Protein AF-A0A5C0B3D2-F1 (afdb_monomer_lite)

Radius of gyration: 14.21 Å; chains: 1; bounding box: 33×38×37 Å

pLDDT: mean 81.48, std 14.62, range [35.94, 96.31]

Foldseek 3Di:
DDDLQLLQVLLCVFPQWPADPVSQWIARNVFRWIWGWDQDPPPGTWIWIDGPPDDPPDTDIDHSLVVSVVSQVVSVVVVNNSVVCVVSVVVNCVVSVNDDDPDDD

Structure (mmCIF, N/CA/C/O backbone):
data_AF-A0A5C0B3D2-F1
#
_entry.id   AF-A0A5C0B3D2-F1
#
loop_
_atom_site.group_PDB
_atom_site.id
_atom_site.type_symbol
_atom_site.label_atom_id
_atom_site.label_alt_id
_atom_site.label_comp_id
_atom_site.label_asym_id
_atom_site.label_entity_id
_atom_site.label_seq_id
_atom_site.pdbx_PDB_ins_code
_atom_site.Cartn_x
_atom_site.Cartn_y
_atom_site.Cartn_z
_atom_site.occupancy
_atom_site.B_iso_or_equiv
_atom_site.auth_seq_id
_atom_site.auth_comp_id
_atom_site.auth_asym_id
_atom_site.auth_atom_id
_atom_site.pdbx_PDB_model_num
ATOM 1 N N . MET A 1 1 ? 18.967 -7.620 9.904 1.00 35.94 1 MET A N 1
ATOM 2 C CA . MET A 1 1 ? 17.559 -7.621 9.460 1.00 35.94 1 MET A CA 1
ATOM 3 C C . MET A 1 1 ? 17.050 -6.182 9.576 1.00 35.94 1 MET A C 1
ATOM 5 O O . MET A 1 1 ? 16.768 -5.722 10.670 1.00 35.94 1 MET A O 1
ATOM 9 N N . ARG A 1 2 ? 17.135 -5.434 8.473 1.00 37.94 2 ARG A N 1
ATOM 10 C CA . ARG A 1 2 ? 16.783 -4.014 8.235 1.00 37.94 2 ARG A CA 1
ATOM 11 C C . ARG A 1 2 ? 16.412 -3.954 6.742 1.00 37.94 2 ARG A C 1
ATOM 13 O O . ARG A 1 2 ? 17.016 -4.717 5.995 1.00 37.94 2 ARG A O 1
ATOM 20 N N . LEU A 1 3 ? 15.519 -3.124 6.220 1.00 45.59 3 LEU A N 1
ATOM 21 C CA . LEU A 1 3 ? 14.471 -2.273 6.781 1.00 45.59 3 LEU A CA 1
ATOM 22 C C . LEU A 1 3 ? 13.165 -2.806 6.183 1.00 45.59 3 LEU A C 1
ATOM 24 O O . LEU A 1 3 ? 13.112 -3.069 4.983 1.00 45.59 3 LEU A O 1
ATOM 28 N N . ARG A 1 4 ? 12.142 -3.012 7.007 1.00 68.25 4 ARG A N 1
ATOM 29 C CA . ARG A 1 4 ? 10.788 -3.158 6.478 1.00 68.25 4 ARG A CA 1
ATOM 30 C C . ARG A 1 4 ? 10.423 -1.800 5.880 1.00 68.25 4 ARG A C 1
ATOM 32 O O . ARG A 1 4 ? 10.661 -0.786 6.527 1.00 68.25 4 ARG A O 1
ATOM 39 N N . ASP A 1 5 ? 9.986 -1.777 4.625 1.00 83.00 5 ASP A N 1
ATOM 40 C CA . ASP A 1 5 ? 9.635 -0.527 3.951 1.00 83.00 5 ASP A CA 1
ATOM 41 C C . ASP A 1 5 ? 8.457 0.125 4.698 1.00 83.00 5 ASP A C 1
ATOM 43 O O . ASP A 1 5 ? 7.411 -0.523 4.820 1.00 83.00 5 ASP A O 1
ATOM 47 N N . PRO A 1 6 ? 8.591 1.363 5.210 1.00 84.56 6 PRO A N 1
ATOM 48 C CA . PRO A 1 6 ? 7.556 1.947 6.064 1.00 84.56 6 PRO A CA 1
ATOM 49 C C . PRO A 1 6 ? 6.216 2.145 5.361 1.00 84.56 6 PRO A C 1
ATOM 51 O O . PRO A 1 6 ? 5.178 2.140 6.020 1.00 84.56 6 PRO A O 1
ATOM 54 N N . ALA A 1 7 ? 6.197 2.245 4.025 1.00 88.00 7 ALA A N 1
ATOM 55 C CA . ALA A 1 7 ? 4.942 2.287 3.286 1.00 88.00 7 ALA A CA 1
ATOM 56 C C . ALA A 1 7 ? 4.239 0.933 3.336 1.00 88.00 7 ALA A C 1
ATOM 58 O O . ALA A 1 7 ? 3.035 0.873 3.573 1.00 88.00 7 ALA A O 1
ATOM 59 N N . LEU A 1 8 ? 4.980 -0.163 3.159 1.00 90.69 8 LEU A N 1
ATOM 60 C CA . LEU A 1 8 ? 4.423 -1.509 3.288 1.00 90.69 8 LEU A CA 1
ATOM 61 C C . LEU A 1 8 ? 3.995 -1.819 4.728 1.00 90.69 8 LEU A C 1
ATOM 63 O O . LEU A 1 8 ? 2.981 -2.487 4.912 1.00 90.69 8 LEU A O 1
ATOM 67 N N . GLU A 1 9 ? 4.714 -1.324 5.739 1.00 87.56 9 GLU A N 1
ATOM 68 C CA . GLU A 1 9 ? 4.299 -1.451 7.144 1.00 87.56 9 GLU A CA 1
ATOM 69 C C . GLU A 1 9 ? 3.014 -0.678 7.436 1.00 87.56 9 GLU A C 1
ATOM 71 O O . GLU A 1 9 ? 2.095 -1.229 8.042 1.00 87.56 9 GLU A O 1
ATOM 76 N N . PHE A 1 10 ? 2.922 0.569 6.966 1.00 88.62 10 PHE A N 1
ATOM 77 C CA . PHE A 1 10 ? 1.706 1.360 7.098 1.00 88.62 10 PHE A CA 1
ATOM 78 C C . PHE A 1 10 ? 0.534 0.666 6.403 1.00 88.62 10 PHE A C 1
ATOM 80 O O . PHE A 1 10 ? -0.498 0.443 7.029 1.00 88.62 10 PHE A O 1
ATOM 87 N N . LEU A 1 11 ? 0.698 0.255 5.142 1.00 91.50 11 LEU A N 1
ATOM 88 C CA . LEU A 1 11 ? -0.351 -0.458 4.414 1.00 91.50 11 LEU A CA 1
ATOM 89 C C . LEU A 1 11 ? -0.766 -1.733 5.152 1.00 91.50 11 LEU A C 1
ATOM 91 O O . LEU A 1 11 ? -1.955 -1.973 5.295 1.00 91.50 11 LEU A O 1
ATOM 95 N N . ALA A 1 12 ? 0.182 -2.509 5.683 1.00 91.38 12 ALA A N 1
ATOM 96 C CA . ALA A 1 12 ? -0.101 -3.709 6.471 1.00 91.38 12 ALA A CA 1
ATOM 97 C C . ALA A 1 12 ? -0.829 -3.446 7.800 1.00 91.38 12 ALA A C 1
ATOM 99 O O . ALA A 1 12 ? -1.406 -4.378 8.357 1.00 91.38 12 ALA A O 1
ATOM 100 N N . SER A 1 13 ? -0.783 -2.218 8.322 1.00 88.19 13 SER A N 1
ATOM 101 C CA . SER A 1 13 ? -1.552 -1.820 9.506 1.00 88.19 13 SER A CA 1
ATOM 102 C C . SER A 1 13 ? -3.028 -1.559 9.193 1.00 88.19 13 SER A C 1
ATOM 104 O O . SER A 1 13 ? -3.856 -1.552 10.102 1.00 88.19 13 SER A O 1
ATOM 106 N N . LEU A 1 14 ? -3.370 -1.377 7.914 1.00 90.25 14 LEU A N 1
ATOM 107 C CA . LEU A 1 14 ? -4.742 -1.169 7.475 1.00 90.25 14 LEU A CA 1
ATOM 108 C C . LEU A 1 14 ? -5.492 -2.512 7.375 1.00 90.25 14 LEU A C 1
ATOM 110 O O . LEU A 1 14 ? -4.927 -3.510 6.919 1.00 90.25 14 LEU A O 1
ATOM 114 N N . PRO A 1 15 ? -6.788 -2.553 7.731 1.00 90.69 15 PRO A N 1
ATOM 115 C CA . PRO A 1 15 ? -7.569 -3.792 7.826 1.00 90.69 15 PRO A CA 1
ATOM 116 C C . PRO A 1 15 ? -7.735 -4.525 6.491 1.00 90.69 15 PRO A C 1
ATOM 118 O O . PRO A 1 15 ? -7.925 -5.740 6.467 1.00 90.69 15 PRO A O 1
ATOM 121 N N . GLN A 1 16 ? -7.669 -3.807 5.368 1.00 93.56 16 GLN A N 1
ATOM 122 C CA . GLN A 1 16 ? -7.823 -4.381 4.037 1.00 93.56 16 GLN A CA 1
ATOM 123 C C . GLN A 1 16 ? -6.530 -4.980 3.468 1.00 93.56 16 GLN A C 1
ATOM 125 O O . GLN A 1 16 ? -6.537 -5.433 2.324 1.00 93.56 16 GLN A O 1
ATOM 130 N N . PHE A 1 17 ? -5.432 -5.011 4.228 1.00 94.56 17 PHE A N 1
ATOM 131 C CA . PHE A 1 17 ? -4.152 -5.539 3.763 1.00 94.56 17 PHE A CA 1
ATOM 132 C C . PHE A 1 17 ? -3.619 -6.684 4.618 1.00 94.56 17 PHE A C 1
ATOM 134 O O . PHE A 1 17 ? -3.812 -6.763 5.826 1.00 94.56 17 PHE A O 1
ATOM 141 N N . HIS A 1 18 ? -2.873 -7.568 3.960 1.00 94.06 18 HIS A N 1
ATOM 142 C CA . HIS A 1 18 ? -2.109 -8.625 4.604 1.00 94.06 18 HIS A CA 1
ATOM 143 C C . HIS A 1 18 ? -0.637 -8.534 4.213 1.00 94.06 18 HIS A C 1
ATOM 145 O O . HIS A 1 18 ? -0.305 -8.560 3.027 1.00 94.06 18 HIS A O 1
ATOM 151 N N . LEU A 1 19 ? 0.253 -8.461 5.204 1.00 91.31 19 LEU A N 1
ATOM 152 C CA . LEU A 1 19 ? 1.695 -8.512 4.979 1.00 91.31 19 LEU A CA 1
ATOM 153 C C . LEU A 1 19 ? 2.133 -9.940 4.660 1.00 91.31 19 LEU A C 1
ATOM 155 O O . LEU A 1 19 ? 1.846 -10.878 5.403 1.00 91.31 19 LEU A O 1
ATOM 159 N N . SER A 1 20 ? 2.879 -10.101 3.572 1.00 90.75 20 SER A N 1
ATOM 160 C CA . SER A 1 20 ? 3.528 -11.372 3.255 1.00 90.75 20 SER A CA 1
ATOM 161 C C . SER A 1 20 ? 4.468 -11.829 4.376 1.00 90.75 20 SER A C 1
ATOM 163 O O . SER A 1 20 ? 5.095 -11.022 5.060 1.00 90.75 20 SER A O 1
ATOM 165 N N . LYS A 1 21 ? 4.645 -13.147 4.530 1.00 81.69 21 LYS A N 1
ATOM 166 C CA . LYS A 1 21 ? 5.528 -13.726 5.564 1.00 81.69 21 LYS A CA 1
ATOM 167 C C . LYS A 1 21 ? 6.975 -13.226 5.487 1.00 81.69 21 LYS A C 1
ATOM 169 O O . LYS A 1 21 ? 7.661 -13.188 6.504 1.00 81.69 21 LYS A O 1
ATOM 174 N N . HIS A 1 22 ? 7.434 -12.871 4.289 1.00 80.44 22 HIS A N 1
ATOM 175 C CA . HIS A 1 22 ? 8.785 -12.368 4.052 1.00 80.44 22 HIS A CA 1
ATOM 176 C C . HIS A 1 22 ? 8.886 -10.840 4.182 1.00 80.44 22 HIS A C 1
ATOM 178 O O . HIS A 1 22 ? 9.996 -10.318 4.244 1.00 80.44 22 HIS A O 1
ATOM 184 N N . GLY A 1 23 ? 7.755 -10.134 4.289 1.00 76.56 23 GLY A N 1
ATOM 185 C CA . GLY A 1 23 ? 7.704 -8.684 4.473 1.00 76.56 23 GLY A CA 1
ATOM 186 C C . GLY A 1 23 ? 8.102 -7.880 3.234 1.00 76.56 23 GLY A C 1
ATOM 187 O O . GLY A 1 23 ? 8.442 -6.710 3.361 1.00 76.56 23 GLY A O 1
ATOM 188 N N . ASP A 1 24 ? 8.092 -8.495 2.051 1.00 87.56 24 ASP A N 1
ATOM 189 C CA . ASP A 1 24 ? 8.527 -7.897 0.783 1.00 87.56 24 ASP A CA 1
ATOM 190 C C . ASP A 1 24 ? 7.360 -7.361 -0.070 1.00 87.56 24 ASP A C 1
ATOM 192 O O . ASP A 1 24 ? 7.573 -6.697 -1.086 1.00 87.56 24 ASP A O 1
ATOM 196 N N . TYR A 1 25 ? 6.124 -7.659 0.332 1.00 92.88 25 TYR A N 1
ATOM 197 C CA . TYR A 1 25 ? 4.889 -7.143 -0.261 1.00 92.88 25 TYR A CA 1
ATOM 198 C C . TYR A 1 25 ? 3.713 -7.221 0.709 1.00 92.88 25 TYR A C 1
ATOM 200 O O . TYR A 1 25 ? 3.723 -8.026 1.649 1.00 92.88 25 TYR A O 1
ATOM 208 N N . VAL A 1 26 ? 2.670 -6.448 0.411 1.00 95.38 26 VAL A N 1
ATOM 209 C CA . VAL A 1 26 ? 1.334 -6.601 1.000 1.00 95.38 26 VAL A CA 1
ATOM 210 C C . VAL A 1 26 ? 0.333 -7.060 -0.060 1.00 95.38 26 VAL A C 1
ATOM 212 O O . VAL A 1 26 ? 0.539 -6.859 -1.258 1.00 95.38 26 VAL A O 1
ATOM 215 N N . ILE A 1 27 ? -0.748 -7.698 0.374 1.00 96.31 27 ILE A N 1
ATOM 216 C CA . ILE A 1 27 ? -1.866 -8.115 -0.474 1.00 96.31 27 ILE A CA 1
ATOM 217 C C . ILE A 1 27 ? -3.100 -7.340 -0.033 1.00 96.31 27 ILE A C 1
ATOM 219 O O . ILE A 1 27 ? -3.462 -7.405 1.138 1.00 96.31 27 ILE A O 1
ATOM 223 N N . HIS A 1 28 ? -3.759 -6.649 -0.959 1.00 95.88 28 HIS A N 1
ATOM 224 C CA . HIS A 1 28 ? -5.080 -6.082 -0.716 1.00 95.88 28 HIS A CA 1
ATOM 225 C C . HIS A 1 28 ? -6.127 -7.207 -0.717 1.00 95.88 28 HIS A C 1
ATOM 227 O O . HIS A 1 28 ? -6.343 -7.870 -1.735 1.00 95.88 28 HIS A O 1
ATOM 233 N N . LEU A 1 29 ? -6.783 -7.433 0.418 1.00 94.69 29 LEU A N 1
ATOM 234 C CA . LEU A 1 29 ? -7.676 -8.568 0.660 1.00 94.69 29 LEU A CA 1
ATOM 235 C C . LEU A 1 29 ? -8.937 -8.537 -0.210 1.00 94.69 29 LEU A C 1
ATOM 237 O O . LEU A 1 29 ? -9.413 -9.587 -0.628 1.00 94.69 29 LEU A O 1
ATOM 241 N N . GLY A 1 30 ? -9.458 -7.346 -0.519 1.00 93.25 30 GLY A N 1
ATOM 242 C CA . GLY A 1 30 ? -10.683 -7.210 -1.313 1.00 93.25 30 GLY A CA 1
ATOM 243 C C . GLY A 1 30 ? -10.496 -7.458 -2.812 1.00 93.25 30 GLY A C 1
ATOM 244 O O . GLY A 1 30 ? -11.452 -7.796 -3.499 1.00 93.25 30 GLY A O 1
ATOM 245 N N . SER A 1 31 ? -9.275 -7.302 -3.333 1.00 94.19 31 SER A N 1
ATOM 246 C CA . SER A 1 31 ? -8.996 -7.376 -4.779 1.00 94.19 31 SER A CA 1
ATOM 247 C C . SER A 1 31 ? -7.965 -8.438 -5.158 1.00 94.19 31 SER A C 1
ATOM 249 O O . SER A 1 31 ? -7.788 -8.726 -6.339 1.00 94.19 31 SER A O 1
ATOM 251 N N . GLY A 1 32 ? -7.237 -8.987 -4.183 1.00 94.56 32 GLY A N 1
ATOM 252 C CA . GLY A 1 32 ? -6.076 -9.842 -4.422 1.00 94.56 32 GLY A CA 1
ATOM 253 C C . GLY A 1 32 ? -4.864 -9.096 -4.992 1.00 94.56 32 GLY A C 1
ATOM 254 O O . GLY A 1 32 ? -3.908 -9.743 -5.417 1.00 94.56 32 GLY A O 1
ATOM 255 N N . THR A 1 33 ? -4.883 -7.758 -5.030 1.00 95.75 33 THR A N 1
ATOM 256 C CA . THR A 1 33 ? -3.785 -6.960 -5.590 1.00 95.75 33 THR A CA 1
ATOM 257 C C . THR A 1 33 ? -2.536 -7.104 -4.727 1.00 95.75 33 THR A C 1
ATOM 259 O O . THR A 1 33 ? -2.568 -6.834 -3.528 1.00 95.75 33 THR A O 1
ATOM 262 N N . VAL A 1 34 ? -1.424 -7.495 -5.343 1.00 95.00 34 VAL A N 1
ATOM 263 C CA . VAL A 1 34 ? -0.101 -7.512 -4.714 1.00 95.00 34 VAL A CA 1
ATOM 264 C C . VAL A 1 34 ? 0.525 -6.132 -4.861 1.00 95.00 34 VAL A C 1
ATOM 266 O O . VAL A 1 34 ? 0.582 -5.601 -5.968 1.00 95.00 34 VAL A O 1
ATOM 269 N N . VAL A 1 35 ? 1.014 -5.579 -3.755 1.00 95.38 35 VAL A N 1
ATOM 270 C CA . VAL A 1 35 ? 1.662 -4.266 -3.702 1.00 95.38 35 VAL A CA 1
ATOM 271 C C . VAL A 1 35 ? 3.099 -4.436 -3.243 1.00 95.38 35 VAL A C 1
ATOM 273 O O . VAL A 1 35 ? 3.358 -4.971 -2.161 1.00 95.38 35 VAL A O 1
ATOM 276 N N . ARG A 1 36 ? 4.039 -3.985 -4.070 1.00 94.00 36 ARG A N 1
ATOM 277 C CA . ARG A 1 36 ? 5.480 -4.069 -3.815 1.00 94.00 36 ARG A CA 1
ATOM 278 C C . ARG A 1 36 ? 6.113 -2.699 -3.869 1.00 94.00 36 ARG A C 1
ATOM 280 O O . ARG A 1 36 ? 5.723 -1.864 -4.678 1.00 94.00 36 ARG A O 1
ATOM 287 N N . ARG A 1 37 ? 7.145 -2.497 -3.058 1.00 90.69 37 ARG A N 1
ATOM 288 C CA . ARG A 1 37 ? 8.005 -1.330 -3.204 1.00 90.69 37 ARG A CA 1
ATOM 289 C C . ARG A 1 37 ? 8.875 -1.478 -4.448 1.00 90.69 37 ARG A C 1
ATOM 291 O O . ARG A 1 37 ? 9.475 -2.533 -4.647 1.00 90.69 37 ARG A O 1
ATOM 298 N N . VAL A 1 38 ? 8.981 -0.413 -5.236 1.00 88.62 38 VAL A N 1
ATOM 299 C CA . VAL A 1 38 ? 9.970 -0.306 -6.314 1.00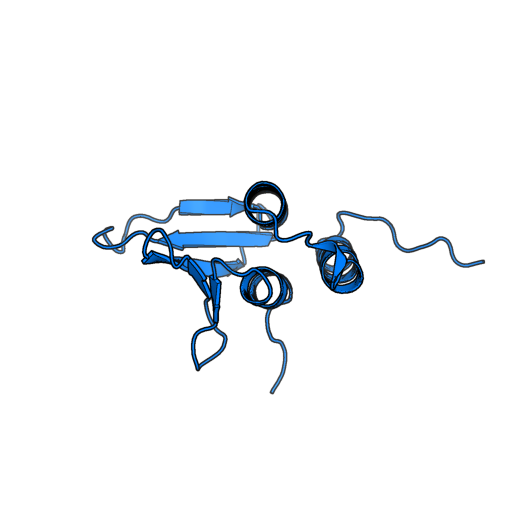 88.62 38 VAL A CA 1
ATOM 300 C C . VAL A 1 38 ? 10.736 1.009 -6.194 1.00 88.62 38 VAL A C 1
ATOM 302 O O . VAL A 1 38 ? 10.204 2.035 -5.766 1.00 88.62 38 VAL A O 1
ATOM 305 N N . VAL A 1 39 ? 12.027 0.967 -6.514 1.00 78.06 39 VAL A N 1
ATOM 306 C CA . VAL A 1 39 ? 12.883 2.155 -6.517 1.00 78.06 39 VAL A CA 1
ATOM 307 C C . VAL A 1 39 ? 12.930 2.671 -7.944 1.00 78.06 39 VAL A C 1
ATOM 309 O O . VAL A 1 39 ? 13.577 2.059 -8.790 1.00 78.06 39 VAL A O 1
ATOM 312 N N . ASN A 1 40 ? 12.248 3.786 -8.200 1.00 75.62 40 ASN A N 1
ATOM 313 C CA . ASN A 1 40 ? 12.349 4.497 -9.463 1.00 75.62 40 ASN A CA 1
ATOM 314 C C . ASN A 1 40 ? 13.293 5.702 -9.256 1.00 75.62 40 ASN A C 1
ATOM 316 O O . ASN A 1 40 ? 12.994 6.587 -8.451 1.00 75.62 40 ASN A O 1
ATOM 320 N N . PRO A 1 41 ? 14.465 5.732 -9.917 1.00 72.56 41 PRO A N 1
ATOM 321 C CA . PRO A 1 41 ? 15.458 6.787 -9.714 1.00 72.56 41 PRO A CA 1
ATOM 322 C C . PRO A 1 41 ? 15.050 8.139 -10.316 1.00 72.56 41 PRO A C 1
ATOM 324 O O . PRO A 1 41 ? 15.687 9.141 -10.005 1.00 72.56 41 PRO A O 1
ATOM 327 N N . VAL A 1 42 ? 14.028 8.171 -11.175 1.00 79.88 42 VAL A N 1
ATOM 328 C CA . VAL A 1 42 ? 13.561 9.378 -11.870 1.00 79.88 42 VAL A CA 1
ATOM 329 C C . VAL A 1 42 ? 12.364 9.982 -11.143 1.00 79.88 42 VAL A C 1
ATOM 331 O O . VAL A 1 42 ? 12.367 11.168 -10.827 1.00 79.88 42 VAL A O 1
ATOM 334 N N . ASP A 1 43 ? 11.382 9.145 -10.814 1.00 76.56 43 ASP A N 1
ATOM 335 C CA . ASP A 1 43 ? 10.076 9.583 -10.301 1.00 76.56 43 ASP A CA 1
ATOM 336 C C . ASP A 1 43 ? 9.942 9.419 -8.778 1.00 76.56 43 ASP A C 1
ATOM 338 O O . ASP A 1 43 ? 8.865 9.584 -8.202 1.00 76.56 43 ASP A O 1
ATOM 342 N N . GLY A 1 44 ? 11.039 9.053 -8.112 1.00 82.50 44 GLY A N 1
ATOM 343 C CA . GLY A 1 44 ? 11.102 8.894 -6.669 1.00 82.50 44 GLY A CA 1
ATOM 344 C C . GLY A 1 44 ? 10.387 7.636 -6.149 1.00 82.50 44 GLY A C 1
ATOM 345 O O . GLY A 1 44 ? 10.363 6.585 -6.796 1.00 82.50 44 GLY A O 1
ATOM 346 N N . PRO A 1 45 ? 9.860 7.680 -4.915 1.00 85.38 45 PRO A N 1
ATOM 347 C CA . PRO A 1 45 ? 9.201 6.539 -4.291 1.00 85.38 45 PRO A CA 1
ATOM 348 C C . PRO A 1 45 ? 7.920 6.052 -5.000 1.00 85.38 45 PRO A C 1
ATOM 350 O O . PRO A 1 45 ? 6.859 6.655 -4.862 1.00 85.38 45 PRO A O 1
ATOM 353 N N . GLN A 1 46 ? 7.993 4.899 -5.674 1.00 92.12 46 GLN A N 1
ATOM 354 C CA . GLN A 1 46 ? 6.861 4.233 -6.329 1.00 92.12 46 GLN A CA 1
ATOM 355 C C . GLN A 1 46 ? 6.478 2.882 -5.674 1.00 92.12 46 GLN A C 1
ATOM 357 O O . GLN A 1 46 ? 7.284 2.212 -5.010 1.00 92.12 46 GLN A O 1
ATOM 362 N N . LEU A 1 47 ? 5.229 2.467 -5.880 1.00 93.44 47 LEU A N 1
ATOM 363 C CA . LEU A 1 47 ? 4.710 1.129 -5.602 1.00 93.44 47 LEU A CA 1
ATOM 364 C C . LEU A 1 47 ? 4.315 0.459 -6.912 1.00 93.44 47 LEU A C 1
ATOM 366 O O . LEU A 1 47 ? 3.657 1.071 -7.743 1.00 93.44 47 LEU A O 1
ATOM 370 N N . ASN A 1 48 ? 4.652 -0.816 -7.061 1.00 94.19 48 ASN A N 1
ATOM 371 C CA . ASN A 1 48 ? 4.148 -1.646 -8.142 1.00 94.19 48 ASN A CA 1
ATOM 372 C C . ASN A 1 48 ? 2.890 -2.392 -7.680 1.00 94.19 48 ASN A C 1
ATOM 374 O O . ASN A 1 48 ? 2.920 -3.106 -6.672 1.00 94.19 48 ASN A O 1
ATOM 378 N N . LEU A 1 49 ? 1.801 -2.222 -8.427 1.00 95.31 49 LEU A N 1
ATOM 379 C CA . LEU A 1 49 ? 0.526 -2.899 -8.233 1.00 95.31 49 LEU A CA 1
ATOM 380 C C . LEU A 1 49 ? 0.370 -4.015 -9.261 1.00 95.31 49 LEU A C 1
ATOM 382 O O . LEU A 1 49 ? 0.532 -3.795 -10.464 1.00 95.31 49 LEU A O 1
ATOM 386 N N . ARG A 1 50 ? -0.001 -5.206 -8.788 1.00 95.06 50 ARG A N 1
ATOM 387 C CA . ARG A 1 50 ? -0.300 -6.346 -9.656 1.00 95.06 50 ARG A CA 1
ATOM 388 C C . ARG A 1 50 ? -1.607 -7.023 -9.275 1.00 95.06 50 ARG A C 1
ATOM 390 O O . ARG A 1 50 ? -1.727 -7.555 -8.170 1.00 95.06 50 ARG A O 1
ATOM 397 N N . TRP A 1 51 ? -2.564 -7.047 -10.195 1.00 95.00 51 TRP A N 1
ATOM 398 C CA . TRP A 1 51 ? -3.838 -7.749 -10.034 1.00 95.00 51 TRP A CA 1
ATOM 399 C C . TRP A 1 51 ? -3.714 -9.254 -10.318 1.00 95.00 51 TRP A C 1
ATOM 401 O O . TRP A 1 51 ? -2.820 -9.683 -11.057 1.00 95.00 51 TRP A O 1
ATOM 411 N N . PRO A 1 52 ? -4.619 -10.082 -9.765 1.00 93.31 52 PRO A N 1
ATOM 412 C CA . PRO A 1 52 ? -4.713 -11.490 -10.133 1.00 93.31 52 PRO A CA 1
ATOM 413 C C . PRO A 1 52 ? -4.907 -11.667 -11.645 1.00 93.31 52 PRO A C 1
ATOM 415 O O . PRO A 1 52 ? -5.752 -11.014 -12.249 1.00 93.31 52 PRO A O 1
ATOM 418 N N . GLY A 1 53 ? -4.120 -12.552 -12.261 1.00 91.44 53 GLY A N 1
ATOM 419 C CA . GLY A 1 53 ? -4.191 -12.827 -13.702 1.00 91.44 53 GLY A CA 1
ATOM 420 C C . GLY A 1 53 ? -3.538 -11.773 -14.603 1.00 91.44 53 GLY A C 1
ATOM 421 O O . GLY A 1 53 ? -3.481 -11.977 -15.813 1.00 91.44 53 GLY A O 1
ATOM 422 N N . GLN A 1 54 ? -3.007 -10.680 -14.046 1.00 92.00 54 GLN A N 1
ATOM 423 C CA . GLN A 1 54 ? -2.240 -9.706 -14.815 1.00 92.00 54 GLN A CA 1
ATOM 424 C C . GLN A 1 54 ? -0.919 -10.315 -15.291 1.00 92.00 54 GLN A C 1
ATOM 426 O O . GLN A 1 54 ? -0.203 -10.970 -14.526 1.00 92.00 54 GLN A O 1
ATOM 431 N N . SER A 1 55 ? -0.596 -10.072 -16.559 1.00 89.19 55 SER A N 1
ATOM 432 C CA . SER A 1 55 ? 0.654 -10.524 -17.156 1.00 89.19 55 SER A CA 1
ATOM 433 C C . SER A 1 55 ? 1.866 -9.838 -16.511 1.00 89.19 55 SER A C 1
ATOM 435 O O . SER A 1 55 ? 1.792 -8.694 -16.063 1.00 89.19 55 SER A O 1
ATOM 437 N N . ALA A 1 56 ? 2.986 -10.561 -16.429 1.00 79.25 56 ALA A N 1
ATOM 438 C CA . ALA A 1 56 ? 4.180 -10.129 -15.696 1.00 79.25 56 ALA A CA 1
ATOM 439 C C . ALA A 1 56 ? 4.935 -8.958 -16.353 1.00 79.25 56 ALA A C 1
ATOM 441 O O . ALA A 1 56 ? 5.749 -8.314 -15.696 1.00 79.25 56 ALA A O 1
ATOM 442 N N . ASP A 1 57 ? 4.674 -8.699 -17.631 1.00 84.69 57 ASP A N 1
ATOM 443 C CA . ASP A 1 57 ? 5.200 -7.582 -18.419 1.00 84.69 57 ASP A CA 1
ATOM 444 C C . ASP A 1 57 ? 4.449 -6.266 -18.173 1.00 84.69 57 ASP A C 1
ATOM 446 O O . ASP A 1 57 ? 4.982 -5.192 -18.448 1.00 84.69 57 ASP A O 1
ATOM 450 N N . VAL A 1 58 ? 3.237 -6.323 -17.616 1.00 84.44 58 VAL A N 1
ATOM 45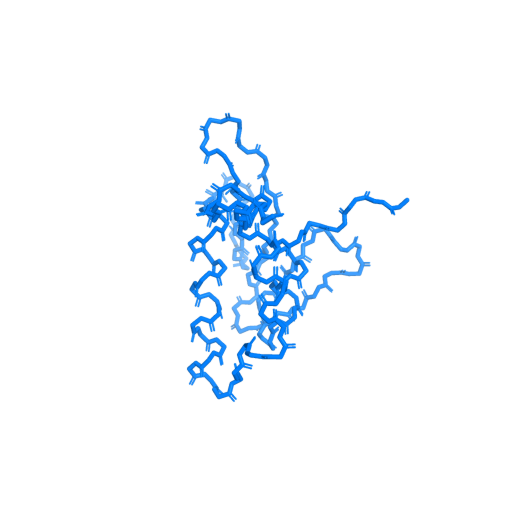1 C CA . VAL A 1 58 ? 2.459 -5.126 -17.298 1.00 84.44 58 VAL A CA 1
ATOM 452 C C . VAL A 1 58 ? 2.817 -4.653 -15.897 1.00 84.44 58 VAL A C 1
ATOM 454 O O . VAL A 1 58 ? 2.400 -5.247 -14.901 1.00 84.44 58 VAL A O 1
ATOM 457 N N . GLN A 1 59 ? 3.546 -3.544 -15.815 1.00 82.38 59 GLN A N 1
ATOM 458 C CA . GLN A 1 59 ? 3.834 -2.865 -14.557 1.00 82.38 59 GLN A CA 1
ATOM 459 C C . GLN A 1 59 ? 2.915 -1.661 -14.384 1.00 82.38 59 GLN A C 1
ATOM 461 O O . GLN A 1 59 ? 2.852 -0.788 -15.245 1.00 82.38 59 GLN A O 1
ATOM 466 N N . VAL A 1 60 ? 2.201 -1.620 -13.260 1.00 92.19 60 VAL A N 1
ATOM 467 C CA . VAL A 1 60 ? 1.439 -0.440 -12.851 1.00 92.19 60 VAL A CA 1
ATOM 468 C C . VAL A 1 60 ? 2.151 0.165 -11.659 1.00 92.19 60 VAL A C 1
ATOM 470 O O . VAL A 1 60 ? 2.091 -0.375 -10.556 1.00 92.19 60 VAL A O 1
ATOM 473 N N . GLU A 1 61 ? 2.873 1.250 -11.912 1.00 93.19 61 GLU A N 1
ATOM 474 C CA . GLU A 1 61 ? 3.563 2.020 -10.884 1.00 93.19 61 GLU A CA 1
ATOM 475 C C . GLU A 1 61 ? 2.695 3.192 -10.436 1.00 93.19 61 GLU A C 1
ATOM 477 O O . GLU A 1 61 ? 2.087 3.882 -11.255 1.00 93.19 61 GLU A O 1
ATOM 482 N N . VAL A 1 62 ? 2.612 3.387 -9.124 1.00 93.56 62 VAL A N 1
ATOM 483 C CA . VAL A 1 62 ? 1.896 4.506 -8.511 1.00 93.56 62 VAL A CA 1
ATOM 484 C C . VAL A 1 62 ? 2.768 5.163 -7.445 1.00 93.56 62 VAL A C 1
ATOM 486 O O . VAL A 1 62 ? 3.451 4.445 -6.703 1.00 93.56 62 VAL A O 1
ATOM 489 N N . PRO A 1 63 ? 2.724 6.499 -7.301 1.00 92.38 63 PRO A N 1
ATOM 490 C CA . PRO A 1 63 ? 3.442 7.172 -6.230 1.00 92.38 63 PRO A CA 1
ATOM 491 C C . PRO A 1 63 ? 3.012 6.635 -4.864 1.00 92.38 63 PRO A C 1
ATOM 493 O O . PRO A 1 63 ? 1.818 6.435 -4.606 1.00 92.38 63 PRO A O 1
ATOM 496 N N . VAL A 1 64 ? 3.993 6.386 -3.990 1.00 91.31 64 VAL A N 1
ATOM 497 C CA . VAL A 1 64 ? 3.752 5.812 -2.656 1.00 91.31 64 VAL A CA 1
ATOM 498 C C . VAL A 1 64 ? 2.732 6.644 -1.883 1.00 91.31 64 VAL A C 1
ATOM 500 O O . VAL A 1 64 ? 1.792 6.095 -1.314 1.00 91.31 64 VAL A O 1
ATOM 503 N N . ASP A 1 65 ? 2.896 7.962 -1.884 1.00 88.62 65 ASP A N 1
ATOM 504 C CA . ASP A 1 65 ? 2.064 8.901 -1.135 1.00 88.62 65 ASP A CA 1
ATOM 505 C C . ASP A 1 65 ? 0.606 8.898 -1.601 1.00 88.62 65 ASP A C 1
ATOM 507 O O . ASP A 1 65 ? -0.314 8.865 -0.784 1.00 88.62 65 ASP A O 1
ATOM 511 N N . THR A 1 66 ? 0.406 8.866 -2.915 1.00 90.94 66 THR A N 1
ATOM 512 C CA . THR A 1 66 ? -0.904 8.858 -3.556 1.00 90.94 66 THR A CA 1
ATOM 513 C C . THR A 1 66 ? -1.657 7.592 -3.169 1.00 90.94 66 THR A C 1
ATOM 515 O O . THR A 1 66 ? -2.801 7.655 -2.715 1.00 90.94 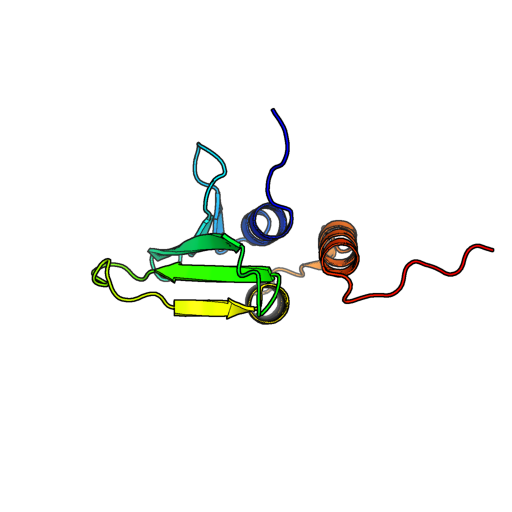66 THR A O 1
ATOM 518 N N . TYR A 1 67 ? -1.001 6.435 -3.283 1.00 93.62 67 TYR A N 1
ATOM 519 C CA . TYR A 1 67 ? -1.622 5.158 -2.953 1.00 93.62 67 TYR A CA 1
ATOM 5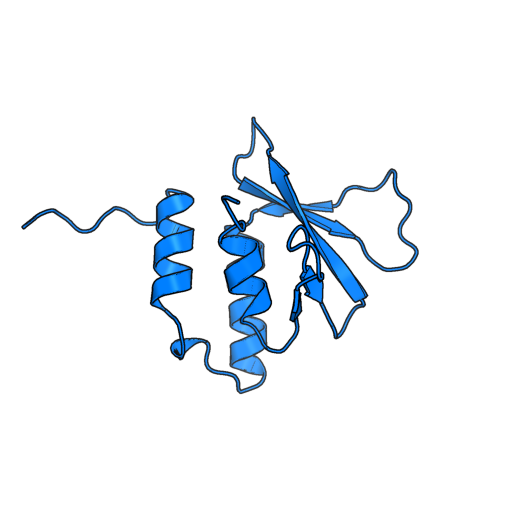20 C C . TYR A 1 67 ? -1.894 5.015 -1.453 1.00 93.62 67 TYR A C 1
ATOM 522 O O . TYR A 1 67 ? -2.980 4.593 -1.061 1.00 93.62 67 TYR A O 1
ATOM 530 N N . VAL A 1 68 ? -0.940 5.405 -0.605 1.00 91.38 68 VAL A N 1
ATOM 531 C CA . VAL A 1 68 ? -1.075 5.353 0.857 1.00 91.38 68 VAL A CA 1
ATOM 532 C C . VAL A 1 68 ? -2.241 6.216 1.339 1.00 91.38 68 VAL A C 1
ATOM 534 O O . VAL A 1 68 ? -3.084 5.723 2.087 1.00 91.38 68 VAL A O 1
ATOM 537 N N . ARG A 1 69 ? -2.344 7.468 0.870 1.00 89.69 69 ARG A N 1
ATOM 538 C CA . ARG A 1 69 ? -3.453 8.370 1.228 1.00 89.69 69 ARG A CA 1
ATOM 539 C C . ARG A 1 69 ? -4.800 7.835 0.754 1.00 89.69 69 ARG A C 1
ATOM 541 O O . ARG A 1 69 ? -5.781 7.921 1.486 1.00 89.69 69 ARG A O 1
ATOM 548 N N . TYR A 1 70 ? -4.853 7.258 -0.447 1.00 93.25 70 TYR A N 1
ATOM 549 C CA . TYR A 1 70 ? -6.075 6.636 -0.953 1.00 93.25 70 TYR A CA 1
ATOM 550 C C . TYR A 1 70 ? -6.515 5.446 -0.086 1.00 93.25 70 TYR A C 1
ATOM 552 O O . TYR A 1 70 ? -7.682 5.341 0.281 1.00 93.25 70 TYR A O 1
ATOM 560 N N . GLN A 1 71 ? -5.583 4.570 0.290 1.00 92.81 71 GLN A N 1
ATOM 561 C CA . GLN A 1 71 ? -5.894 3.400 1.115 1.00 92.81 71 GLN A CA 1
ATOM 562 C C . GLN A 1 71 ? -6.264 3.766 2.552 1.00 92.81 71 GLN A C 1
ATOM 564 O O . GLN A 1 71 ? -7.124 3.118 3.150 1.00 92.81 71 GLN A O 1
ATOM 569 N N . GLN A 1 72 ? -5.661 4.827 3.088 1.00 89.50 72 GLN A N 1
ATOM 570 C CA . GLN A 1 72 ? -6.088 5.429 4.344 1.00 89.50 72 GLN A CA 1
ATOM 571 C C . GLN A 1 72 ? -7.545 5.899 4.254 1.00 89.50 72 GLN A C 1
ATOM 573 O O . GLN A 1 72 ? -8.363 5.509 5.081 1.00 89.50 72 GLN A O 1
ATOM 578 N N . TYR A 1 73 ? -7.881 6.683 3.226 1.00 90.25 73 TYR A N 1
ATOM 579 C CA . TYR A 1 73 ? -9.246 7.162 3.009 1.00 90.25 73 TYR A CA 1
ATOM 580 C C . TYR A 1 73 ? -10.257 6.007 2.911 1.00 90.25 73 TYR A C 1
ATOM 582 O O . TYR A 1 73 ? -11.322 6.064 3.524 1.00 90.25 73 TYR A O 1
ATOM 590 N N . GLU A 1 74 ? -9.921 4.929 2.196 1.00 91.31 74 GLU A N 1
ATOM 591 C CA . GLU A 1 74 ? -10.790 3.751 2.108 1.00 91.31 74 GLU A CA 1
ATOM 592 C C . GLU A 1 74 ? -10.968 3.046 3.461 1.00 91.31 74 GLU A C 1
ATOM 594 O O . GLU A 1 74 ? -12.082 2.636 3.788 1.00 91.31 74 GLU A O 1
ATOM 599 N N . ALA A 1 75 ? -9.914 2.945 4.278 1.00 88.69 75 ALA A N 1
ATOM 600 C CA . ALA A 1 75 ? -10.021 2.392 5.629 1.00 88.69 75 ALA A CA 1
ATOM 601 C C . ALA A 1 75 ? -10.938 3.252 6.522 1.00 88.69 75 ALA A C 1
ATOM 603 O O . ALA A 1 75 ? -11.844 2.722 7.172 1.00 88.69 75 ALA A O 1
ATOM 604 N N . GLU A 1 76 ? -10.775 4.579 6.487 1.00 88.94 76 GLU A N 1
ATOM 605 C CA . GLU A 1 76 ? -11.614 5.530 7.232 1.00 88.94 76 GLU A CA 1
ATOM 606 C C . GLU A 1 76 ? -13.084 5.434 6.805 1.00 88.94 76 GLU A C 1
ATOM 608 O O . GLU A 1 76 ? -13.980 5.366 7.650 1.00 88.94 76 GLU A O 1
ATOM 613 N N . ARG A 1 77 ? -13.342 5.344 5.494 1.00 86.31 77 ARG A N 1
ATOM 614 C CA . ARG A 1 77 ? -14.690 5.178 4.928 1.00 86.31 77 ARG A CA 1
ATOM 615 C C . ARG A 1 77 ? -15.374 3.892 5.400 1.00 86.31 77 ARG A C 1
ATOM 617 O O . ARG A 1 77 ? -16.598 3.862 5.513 1.00 86.31 77 ARG A O 1
ATOM 624 N N . LEU A 1 78 ? -14.604 2.844 5.686 1.00 82.12 78 LEU A N 1
ATOM 625 C CA . LEU A 1 78 ? -15.094 1.567 6.213 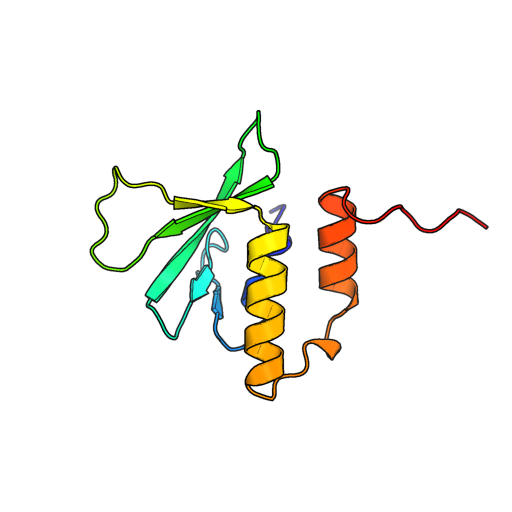1.00 82.12 78 LEU A CA 1
ATOM 626 C C . LEU A 1 78 ? -15.266 1.561 7.742 1.00 82.12 78 LEU A C 1
ATOM 628 O O . LEU A 1 78 ? -15.599 0.525 8.312 1.00 82.12 78 LEU A O 1
ATOM 632 N N . GLY A 1 79 ? -15.081 2.703 8.411 1.00 82.94 79 GLY A N 1
ATOM 633 C CA . GLY A 1 79 ? -15.244 2.824 9.860 1.00 82.94 79 GLY A CA 1
ATOM 634 C C . GLY A 1 79 ? -14.018 2.385 10.657 1.00 82.94 79 GLY A C 1
ATOM 635 O O . GLY A 1 79 ? -14.122 2.198 11.868 1.00 82.94 79 GLY A O 1
ATOM 636 N N . HIS A 1 80 ? -12.864 2.243 10.001 1.00 76.44 80 HIS A N 1
ATOM 637 C CA . HIS A 1 80 ? -11.581 2.019 10.654 1.00 76.44 80 HIS A CA 1
ATOM 638 C C . HIS A 1 80 ? -10.806 3.336 10.687 1.00 76.44 80 HIS A C 1
ATOM 640 O O . HIS A 1 80 ? -10.051 3.622 9.755 1.00 76.44 80 HIS A O 1
ATOM 646 N N . PRO A 1 81 ? -10.999 4.177 11.722 1.00 64.62 81 PRO A N 1
ATOM 647 C CA . PRO A 1 81 ? -10.233 5.401 11.840 1.00 64.62 81 PRO A CA 1
ATOM 648 C C . PRO A 1 81 ? -8.753 5.036 11.948 1.00 64.62 81 PRO A C 1
ATOM 650 O O . PRO A 1 81 ? -8.303 4.461 12.934 1.00 64.62 81 PRO A O 1
ATOM 653 N N . THR A 1 82 ? -7.972 5.435 10.952 1.00 60.66 82 THR A N 1
ATOM 654 C CA . THR A 1 82 ? -6.505 5.305 10.901 1.00 60.66 82 THR A CA 1
ATOM 655 C C . THR A 1 82 ? -5.769 6.091 11.994 1.00 60.66 82 THR A C 1
ATOM 657 O O . THR A 1 82 ? -4.541 6.083 12.062 1.00 60.66 82 THR A O 1
ATOM 660 N N . GLY A 1 83 ? -6.520 6.718 12.904 1.00 50.44 83 GLY A N 1
ATOM 661 C CA . GLY A 1 83 ? -6.045 7.388 14.109 1.00 50.44 83 GLY A CA 1
ATOM 662 C C . GLY A 1 83 ? -5.378 6.479 15.147 1.00 50.44 83 GLY A C 1
ATOM 663 O O . GLY A 1 83 ? -4.883 7.001 16.140 1.00 50.44 83 GLY A O 1
ATOM 664 N N . GLU A 1 84 ? -5.299 5.161 14.937 1.00 51.00 84 GLU A N 1
ATOM 665 C CA . GLU A 1 84 ? -4.523 4.282 15.825 1.00 51.00 84 GLU A CA 1
ATOM 666 C C . GLU A 1 84 ? -3.000 4.365 15.595 1.00 51.00 84 GLU A C 1
ATOM 668 O O . GLU A 1 84 ? -2.242 3.921 16.456 1.00 51.00 84 GLU A O 1
ATOM 673 N N . ASN A 1 85 ? -2.513 4.964 14.492 1.00 59.78 85 ASN A N 1
ATOM 674 C CA . ASN A 1 85 ? -1.065 5.165 14.293 1.00 59.78 85 ASN A CA 1
ATOM 675 C C . ASN A 1 85 ? -0.673 6.362 13.384 1.00 59.78 85 ASN A C 1
ATOM 677 O O . ASN A 1 85 ? 0.069 6.200 12.411 1.00 59.78 85 ASN A O 1
ATOM 681 N N . PRO A 1 86 ? -1.111 7.600 13.690 1.00 63.41 86 PRO A N 1
ATOM 682 C CA . PRO A 1 86 ? -0.729 8.801 12.931 1.00 63.41 86 PRO A CA 1
ATOM 683 C C . PRO A 1 86 ? 0.794 9.020 12.859 1.00 63.41 86 PRO A C 1
ATOM 685 O O . PRO A 1 86 ? 1.299 9.568 11.882 1.00 63.41 86 PRO A O 1
ATOM 688 N N . SER A 1 87 ? 1.542 8.517 13.842 1.00 66.06 87 SER A N 1
ATOM 689 C CA . SER A 1 87 ? 3.008 8.530 13.877 1.00 66.06 87 SER A CA 1
ATOM 690 C C . SER A 1 87 ? 3.662 7.715 12.752 1.00 66.06 87 SER A C 1
ATOM 692 O O . SER A 1 87 ? 4.727 8.108 12.278 1.00 66.06 87 SER A O 1
ATOM 694 N N . LEU A 1 88 ? 3.045 6.614 12.297 1.00 69.62 88 LEU A N 1
ATOM 695 C CA . LEU A 1 88 ? 3.561 5.817 11.175 1.00 69.62 88 LEU A CA 1
ATOM 696 C C . LEU A 1 88 ? 3.398 6.558 9.850 1.00 69.62 88 LEU A C 1
ATOM 698 O O . LEU A 1 88 ? 4.321 6.574 9.040 1.00 69.62 88 LEU A O 1
ATOM 702 N N . LEU A 1 89 ? 2.251 7.210 9.648 1.00 71.81 89 LEU A N 1
ATOM 703 C CA . LEU A 1 89 ? 2.009 8.015 8.455 1.00 71.81 89 LEU A CA 1
ATOM 704 C C . LEU A 1 89 ? 2.913 9.250 8.425 1.00 71.81 89 LEU A C 1
ATOM 706 O O . LEU A 1 89 ? 3.533 9.524 7.404 1.00 71.81 89 LEU A O 1
ATOM 710 N N . GLU A 1 90 ? 3.031 9.982 9.534 1.00 73.00 90 GLU A N 1
ATOM 711 C CA . GLU A 1 90 ? 3.948 11.124 9.613 1.00 73.00 90 GLU A CA 1
ATOM 712 C C . GLU A 1 90 ? 5.409 10.704 9.420 1.00 73.00 90 GLU A C 1
ATOM 714 O O . GLU A 1 90 ? 6.145 11.380 8.703 1.00 73.00 90 GLU A O 1
ATOM 719 N N . GLY A 1 91 ? 5.829 9.585 10.020 1.00 74.62 91 GLY A N 1
ATOM 720 C CA . GLY A 1 91 ? 7.163 9.018 9.826 1.00 74.62 91 GLY A CA 1
ATOM 721 C C . GLY A 1 91 ? 7.430 8.683 8.360 1.00 74.62 91 GLY A C 1
ATOM 722 O O . GLY A 1 91 ? 8.429 9.130 7.801 1.00 74.62 91 GLY A O 1
ATOM 723 N N . LEU A 1 92 ? 6.489 7.992 7.714 1.00 77.38 92 LEU A N 1
ATOM 724 C CA . LEU A 1 92 ? 6.554 7.667 6.294 1.00 77.38 92 LEU A CA 1
ATOM 725 C C . LEU A 1 92 ? 6.625 8.925 5.426 1.00 77.38 92 LEU A C 1
ATOM 727 O O . LEU A 1 92 ? 7.515 9.053 4.592 1.00 77.38 92 LEU A O 1
ATOM 731 N N . LEU A 1 93 ? 5.715 9.880 5.615 1.00 74.88 93 LEU A N 1
ATOM 732 C CA . LEU A 1 93 ? 5.690 11.084 4.790 1.00 74.88 93 LEU A CA 1
ATOM 733 C C . LEU A 1 93 ? 6.947 11.952 4.994 1.00 74.88 93 LEU A C 1
ATOM 735 O O . LEU A 1 93 ? 7.387 12.599 4.045 1.00 74.88 93 LEU A O 1
ATOM 739 N N . ARG A 1 94 ? 7.565 11.937 6.185 1.00 74.62 94 ARG A N 1
ATOM 740 C CA . ARG A 1 94 ? 8.884 12.555 6.422 1.00 74.62 94 ARG A CA 1
ATOM 741 C C . ARG A 1 94 ? 10.008 11.822 5.698 1.00 74.62 94 ARG A C 1
ATOM 743 O O . ARG A 1 94 ? 10.844 12.476 5.085 1.00 74.62 94 ARG A O 1
ATOM 750 N N . GLU A 1 95 ? 10.036 10.490 5.739 1.00 74.38 95 GLU A N 1
ATOM 751 C CA . GLU A 1 95 ? 11.030 9.701 4.995 1.00 74.38 95 GLU A CA 1
ATOM 752 C C . GLU A 1 95 ? 10.929 9.909 3.482 1.00 74.38 95 GLU A C 1
ATOM 754 O O . GLU A 1 95 ? 11.940 9.917 2.782 1.00 74.38 95 GLU A O 1
ATOM 759 N N . LEU A 1 96 ? 9.714 10.129 2.980 1.00 71.75 96 LEU A N 1
ATOM 760 C CA . LEU A 1 96 ? 9.458 10.447 1.578 1.00 71.75 96 LEU A CA 1
ATOM 761 C C . LEU A 1 96 ? 9.754 11.917 1.224 1.00 71.75 96 LEU A C 1
ATOM 763 O O . LEU A 1 96 ? 9.634 12.284 0.058 1.00 71.75 96 LEU A O 1
ATOM 767 N N . GLY A 1 97 ? 10.130 12.760 2.195 1.00 69.88 97 GLY A N 1
ATOM 768 C CA . GLY A 1 97 ? 10.415 14.185 1.985 1.00 69.88 97 GLY A CA 1
ATOM 769 C C . GLY A 1 97 ? 9.179 15.041 1.686 1.00 69.88 97 GLY A C 1
ATOM 770 O O . GLY A 1 97 ? 9.303 16.107 1.093 1.00 69.88 97 GLY A O 1
ATOM 771 N N . ILE A 1 98 ? 7.987 14.571 2.062 1.00 68.94 98 ILE A N 1
ATOM 772 C CA . ILE A 1 98 ? 6.694 15.201 1.742 1.00 68.94 98 ILE A CA 1
ATOM 773 C C . ILE A 1 98 ? 6.251 16.171 2.845 1.00 68.94 98 ILE A C 1
ATOM 775 O O . ILE A 1 98 ? 5.498 17.107 2.583 1.00 68.94 98 ILE A O 1
ATOM 779 N N . VAL A 1 99 ? 6.709 15.961 4.082 1.00 66.50 99 VAL A N 1
ATOM 780 C CA . VAL A 1 99 ? 6.456 16.859 5.219 1.00 66.50 99 VAL A CA 1
ATOM 781 C C . VAL A 1 99 ? 7.791 17.361 5.742 1.00 66.50 99 VAL A C 1
ATOM 783 O O . VAL A 1 99 ? 8.696 16.557 5.980 1.00 66.50 99 VAL A O 1
ATOM 786 N N . ASP A 1 100 ? 7.900 18.674 5.948 1.00 55.38 100 ASP A N 1
ATOM 787 C CA . ASP A 1 100 ? 9.084 19.268 6.561 1.00 55.38 100 ASP A CA 1
ATOM 788 C C . ASP A 1 100 ? 9.325 18.690 7.967 1.00 55.38 100 ASP A C 1
ATOM 790 O O . ASP A 1 100 ? 8.373 18.417 8.715 1.00 55.38 100 ASP A O 1
ATOM 794 N N . PRO A 1 101 ? 10.595 18.497 8.368 1.00 53.16 101 PRO A N 1
ATOM 795 C CA . PRO A 1 101 ? 10.903 18.146 9.743 1.00 53.16 101 PRO A CA 1
ATOM 796 C C . PRO A 1 101 ? 10.381 19.250 10.678 1.00 53.16 101 PRO A C 1
ATOM 798 O O . PRO A 1 101 ? 10.404 20.428 10.312 1.00 53.16 101 PRO A O 1
ATOM 801 N N . PRO A 1 102 ? 9.931 18.906 11.899 1.00 54.22 102 PRO A N 1
ATOM 802 C CA . PRO A 1 102 ? 9.495 19.908 12.855 1.00 54.22 102 PRO A CA 1
ATOM 803 C C . PRO A 1 102 ? 10.643 20.891 13.071 1.00 54.22 102 PRO A C 1
ATOM 805 O O . PRO A 1 102 ? 11.789 20.474 13.282 1.00 54.22 102 PRO A O 1
ATOM 808 N N . ALA A 1 103 ? 10.335 22.186 12.977 1.00 53.16 103 ALA A N 1
ATOM 809 C CA . ALA A 1 103 ? 11.292 23.244 13.255 1.00 53.16 103 ALA A CA 1
ATOM 810 C C . ALA A 1 103 ? 11.945 22.949 14.610 1.00 53.16 103 ALA A C 1
ATOM 812 O O . ALA A 1 103 ? 11.248 22.771 15.611 1.00 53.16 103 ALA A O 1
ATOM 813 N N . ARG A 1 104 ? 13.277 22.824 14.625 1.00 49.56 104 ARG A N 1
ATOM 814 C CA . ARG A 1 104 ? 14.022 22.668 15.877 1.00 49.56 104 ARG A CA 1
ATOM 815 C C . ARG A 1 104 ? 13.738 23.915 16.719 1.00 49.56 104 ARG A C 1
ATOM 817 O O . ARG A 1 104 ? 14.113 25.007 16.295 1.00 4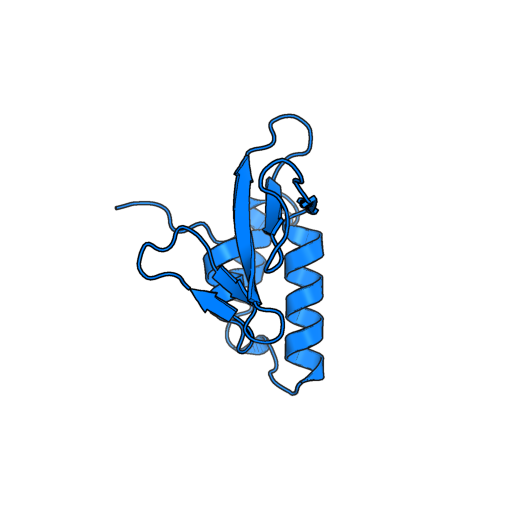9.56 104 ARG A O 1
ATOM 824 N N . GLN A 1 105 ? 13.025 23.745 17.832 1.00 45.78 105 GLN A N 1
ATOM 825 C CA . GLN A 1 105 ? 12.930 24.756 18.887 1.00 45.78 105 GLN A CA 1
ATOM 826 C C . GLN A 1 105 ? 14.243 24.811 19.663 1.00 45.78 105 GLN A C 1
ATOM 828 O O . GLN A 1 105 ? 14.863 23.734 19.834 1.00 45.78 105 GLN A O 1
#

Organism: NCBI:txid1940612

Secondary structure (DSSP, 8-state):
-----HHHHHHHHSTTEEE-TTSS-EEETTT--EEEEEEETTTEEEEEEE-TT--TT--EEEEHHHHHHHHHHHHHHTT--GGG-HHHHHHHHHHTT-SPPPP--

Sequence (105 aa):
MRLRDPALEFLASLPQFHLSKHGDYVIHLGSGTVVRRVVNPVDGPQLNLRWPGQSADVQVEVPVDTYVRYQQYEAERLGHPTGENPSLLEGLLRELGIVDPPARQ